Protein AF-A0A2U0A2E8-F1 (afdb_monomer_lite)

Structure (mmCIF, N/CA/C/O backbone):
data_AF-A0A2U0A2E8-F1
#
_entry.id   AF-A0A2U0A2E8-F1
#
loop_
_atom_site.group_PDB
_atom_site.id
_atom_site.type_symbol
_atom_site.label_atom_id
_atom_site.label_alt_id
_atom_site.label_comp_id
_atom_site.label_asym_id
_atom_site.label_entity_id
_atom_site.label_seq_id
_atom_site.pdbx_PDB_ins_code
_atom_site.Cartn_x
_atom_site.Cartn_y
_atom_site.Cartn_z
_atom_site.occupancy
_atom_site.B_iso_or_equiv
_atom_site.auth_seq_id
_atom_site.auth_comp_id
_atom_site.auth_asym_id
_atom_site.auth_atom_id
_atom_site.pdbx_PDB_model_num
ATOM 1 N N . MET A 1 1 ? 24.968 -25.063 -39.575 1.00 50.81 1 MET A N 1
ATOM 2 C CA . MET A 1 1 ? 24.679 -23.609 -39.572 1.00 50.81 1 MET A CA 1
ATOM 3 C C . MET A 1 1 ? 23.187 -23.282 -39.455 1.00 50.81 1 MET A C 1
ATOM 5 O O . MET A 1 1 ? 22.889 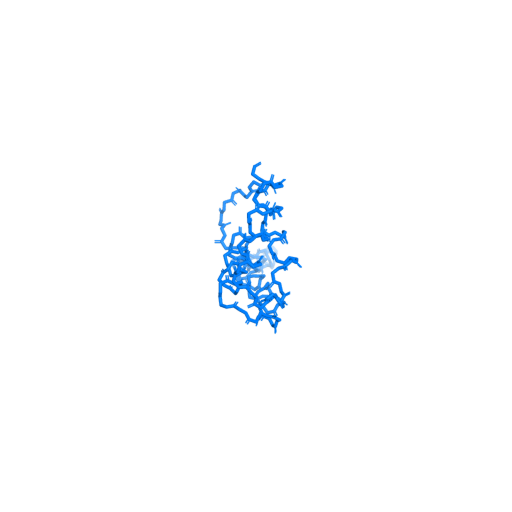-22.332 -38.753 1.00 50.81 1 MET A O 1
ATOM 9 N N . LEU A 1 2 ? 22.247 -24.065 -40.018 1.00 48.50 2 LEU A N 1
ATOM 10 C CA . LEU A 1 2 ? 20.802 -23.846 -39.781 1.00 48.50 2 LEU A CA 1
ATOM 11 C C . LEU A 1 2 ? 20.332 -24.168 -38.347 1.00 48.50 2 LEU A C 1
ATOM 13 O O . LEU A 1 2 ? 19.465 -23.477 -37.829 1.00 48.50 2 LEU A O 1
ATOM 17 N N . ALA A 1 3 ? 20.927 -25.158 -37.671 1.00 47.97 3 ALA A N 1
ATOM 18 C CA . ALA A 1 3 ? 20.525 -25.536 -36.306 1.00 47.97 3 ALA A CA 1
ATOM 19 C C . ALA A 1 3 ? 20.828 -24.457 -35.244 1.00 47.97 3 ALA A C 1
ATOM 21 O O . ALA A 1 3 ? 20.110 -24.344 -34.259 1.00 47.97 3 ALA A O 1
ATOM 22 N N . MET A 1 4 ? 21.857 -23.629 -35.468 1.00 51.69 4 MET A N 1
ATOM 23 C CA . MET A 1 4 ? 22.220 -22.530 -34.561 1.00 51.69 4 MET A CA 1
ATOM 24 C C . MET A 1 4 ? 21.261 -21.334 -34.665 1.00 51.69 4 MET A C 1
ATOM 26 O O . MET A 1 4 ? 21.129 -20.580 -33.709 1.00 51.69 4 MET A O 1
ATOM 30 N N . LEU A 1 5 ? 20.567 -21.175 -35.798 1.00 51.16 5 LEU A N 1
ATOM 31 C CA . LEU A 1 5 ? 19.601 -20.091 -36.016 1.00 51.16 5 LEU A CA 1
ATOM 32 C C . LEU A 1 5 ? 18.268 -20.329 -35.290 1.00 51.16 5 LEU A C 1
ATOM 34 O O . LEU A 1 5 ? 17.603 -19.367 -34.932 1.00 51.16 5 LEU A O 1
ATOM 38 N N . VAL A 1 6 ? 17.904 -21.589 -35.026 1.00 52.88 6 VAL A N 1
ATOM 39 C CA . VAL A 1 6 ? 16.630 -21.947 -34.370 1.00 52.88 6 VAL A CA 1
ATOM 40 C C . VAL A 1 6 ? 16.690 -21.764 -32.847 1.00 52.88 6 VAL A C 1
ATOM 42 O O . VAL A 1 6 ? 15.682 -21.463 -32.215 1.00 52.88 6 VAL A O 1
ATOM 45 N N . ILE A 1 7 ? 17.878 -21.890 -32.246 1.00 55.97 7 ILE A N 1
ATOM 46 C CA . ILE A 1 7 ? 18.063 -21.808 -30.786 1.00 55.97 7 ILE A CA 1
ATOM 47 C C . ILE A 1 7 ? 18.034 -20.347 -30.301 1.00 55.97 7 ILE A C 1
ATOM 49 O O . ILE A 1 7 ? 17.553 -20.065 -29.206 1.00 55.97 7 ILE A O 1
ATOM 53 N N . VAL A 1 8 ? 18.474 -19.398 -31.135 1.00 55.03 8 VAL A N 1
ATOM 54 C CA . VAL A 1 8 ? 18.501 -17.959 -30.803 1.00 55.03 8 VAL A CA 1
ATOM 55 C C . VAL A 1 8 ? 17.091 -17.349 -30.728 1.00 55.03 8 VAL A C 1
ATOM 57 O O . VAL A 1 8 ? 16.885 -16.348 -30.047 1.00 55.03 8 VAL A O 1
ATOM 60 N N . SER A 1 9 ? 16.092 -17.971 -31.360 1.00 52.78 9 SER A N 1
ATOM 61 C CA . SER A 1 9 ? 14.704 -17.487 -31.376 1.00 52.78 9 SER A CA 1
ATOM 62 C C . SER A 1 9 ? 13.900 -17.808 -30.106 1.00 52.78 9 SER A C 1
ATOM 64 O O . SER A 1 9 ? 12.839 -17.223 -29.911 1.00 52.78 9 SER A O 1
ATOM 66 N N . LEU A 1 10 ? 14.377 -18.708 -29.235 1.00 53.91 10 LEU A N 1
ATOM 67 C CA . LEU A 1 10 ? 13.612 -19.215 -28.080 1.00 53.91 10 LEU A CA 1
ATOM 68 C C . LEU A 1 10 ? 13.808 -18.423 -26.775 1.00 53.91 10 LEU A C 1
ATOM 70 O O . LEU A 1 10 ? 13.154 -18.725 -25.783 1.00 53.91 10 LEU 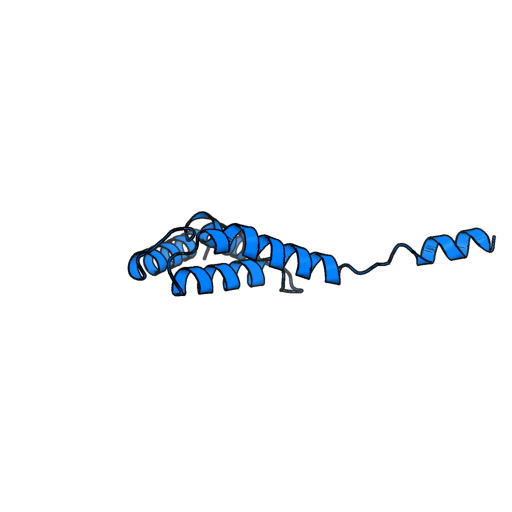A O 1
ATOM 74 N N . ILE A 1 11 ? 14.687 -17.415 -26.750 1.00 58.00 11 ILE A N 1
ATOM 75 C CA . ILE A 1 11 ? 15.074 -16.721 -25.503 1.00 58.00 11 ILE A CA 1
ATOM 76 C C . ILE A 1 11 ? 14.271 -15.422 -25.275 1.00 58.00 11 ILE A C 1
ATOM 78 O O . ILE A 1 11 ? 14.292 -14.857 -24.187 1.00 58.00 11 ILE A O 1
ATOM 82 N N . PHE A 1 12 ? 13.480 -14.962 -26.248 1.00 51.16 12 PHE A N 1
ATOM 83 C CA . PHE A 1 12 ? 12.690 -13.727 -26.123 1.00 51.16 12 PHE A CA 1
ATOM 84 C C . PHE A 1 12 ? 11.271 -13.941 -25.574 1.00 51.16 12 PHE A C 1
ATOM 86 O O . PHE A 1 12 ? 10.331 -13.270 -26.005 1.00 51.16 12 PHE A O 1
ATOM 93 N N . LEU A 1 13 ? 11.092 -14.841 -24.600 1.00 49.28 13 LEU A N 1
ATOM 94 C CA . LEU A 1 13 ? 9.817 -14.958 -23.890 1.00 49.28 13 LEU A CA 1
ATOM 95 C C . LEU A 1 13 ? 9.699 -13.840 -22.833 1.00 49.28 13 LEU A C 1
ATOM 97 O O . LEU A 1 13 ? 9.956 -14.023 -21.652 1.00 49.28 13 LEU A O 1
ATOM 101 N N . SER A 1 14 ? 9.357 -12.654 -23.343 1.00 51.03 14 SER A N 1
ATOM 102 C CA . SER A 1 14 ? 8.560 -11.579 -22.732 1.00 51.03 14 SER A CA 1
ATOM 103 C C . SER A 1 14 ? 8.854 -11.154 -21.274 1.00 51.03 14 SER A C 1
ATOM 105 O O . SER A 1 14 ? 8.381 -11.804 -20.344 1.00 51.03 14 SER A O 1
ATOM 107 N N . PRO A 1 15 ? 9.429 -9.953 -21.044 1.00 57.62 15 PRO A N 1
ATOM 108 C CA . PRO A 1 15 ? 9.498 -9.332 -19.711 1.00 57.62 15 PRO A CA 1
ATOM 109 C C . PRO A 1 15 ? 8.130 -8.879 -19.157 1.00 57.62 15 PRO A C 1
ATOM 111 O O . PRO A 1 15 ? 8.055 -8.399 -18.032 1.00 57.62 15 PRO A O 1
ATOM 114 N N . ILE A 1 16 ? 7.052 -9.014 -19.937 1.00 55.50 16 ILE A N 1
ATOM 115 C CA . ILE A 1 16 ? 5.705 -8.537 -19.587 1.00 55.50 16 ILE A CA 1
ATOM 116 C C . ILE A 1 16 ? 5.028 -9.467 -18.570 1.00 55.50 16 ILE A C 1
ATOM 118 O O . ILE A 1 16 ? 4.478 -8.980 -17.592 1.00 55.50 16 ILE A O 1
ATOM 122 N N . CYS A 1 17 ? 5.151 -10.790 -18.721 1.00 61.09 17 CYS A N 1
ATOM 123 C CA . CYS A 1 17 ? 4.553 -11.736 -17.770 1.00 61.09 17 CYS A CA 1
ATOM 124 C C . CYS A 1 17 ? 5.179 -11.647 -16.370 1.00 61.09 17 CYS A C 1
ATOM 126 O O . CYS A 1 17 ? 4.484 -11.834 -15.380 1.00 61.09 17 CYS A O 1
ATOM 128 N N . ALA A 1 18 ? 6.470 -11.315 -16.282 1.00 70.75 18 ALA A N 1
ATOM 129 C CA . ALA A 1 18 ? 7.174 -11.223 -15.004 1.00 70.75 18 ALA A CA 1
ATOM 130 C C . ALA A 1 18 ? 6.702 -10.038 -14.139 1.00 70.75 18 ALA A C 1
ATOM 132 O O . ALA A 1 18 ? 6.748 -10.114 -12.915 1.00 70.75 18 ALA A O 1
ATOM 133 N N . ALA A 1 19 ? 6.262 -8.937 -14.759 1.00 74.62 19 ALA A N 1
ATOM 134 C CA . ALA A 1 19 ? 5.747 -7.773 -14.037 1.00 74.62 19 ALA A CA 1
ATOM 135 C C . ALA A 1 19 ? 4.343 -8.029 -13.467 1.00 74.62 19 ALA A C 1
ATOM 137 O O . ALA A 1 19 ? 4.071 -7.649 -12.327 1.00 74.62 19 ALA A O 1
ATOM 138 N N . ASP A 1 20 ? 3.490 -8.710 -14.238 1.00 82.62 20 ASP A N 1
ATOM 139 C CA . ASP A 1 20 ? 2.153 -9.119 -13.799 1.00 82.62 20 ASP A CA 1
ATOM 140 C C . ASP A 1 20 ? 2.243 -10.138 -12.652 1.00 82.62 20 ASP A C 1
ATOM 142 O O . ASP A 1 20 ? 1.585 -9.973 -11.627 1.00 82.62 20 ASP A O 1
ATOM 146 N N . GLU A 1 21 ? 3.137 -11.125 -12.766 1.00 89.75 21 GLU A N 1
ATOM 147 C CA . GLU A 1 21 ? 3.388 -12.113 -11.708 1.00 89.75 21 GLU A CA 1
ATOM 148 C C . GLU A 1 21 ? 3.908 -11.449 -10.420 1.00 89.75 21 GLU A C 1
ATOM 150 O O . GLU A 1 21 ? 3.371 -11.682 -9.339 1.00 89.75 21 GLU A O 1
ATOM 155 N N . ALA A 1 22 ? 4.881 -10.535 -10.522 1.00 91.19 22 ALA A N 1
ATOM 156 C CA . ALA A 1 22 ? 5.402 -9.807 -9.361 1.00 91.19 22 ALA A CA 1
ATOM 157 C C . ALA A 1 22 ? 4.354 -8.887 -8.702 1.00 91.19 22 ALA A C 1
ATOM 159 O O . ALA A 1 22 ? 4.360 -8.696 -7.480 1.00 91.19 22 ALA A O 1
ATOM 160 N N . TYR A 1 23 ? 3.452 -8.303 -9.497 1.00 93.38 23 TYR A N 1
ATOM 161 C CA . TYR A 1 23 ? 2.326 -7.530 -8.986 1.00 93.38 23 TYR A CA 1
ATOM 162 C C . TYR A 1 23 ? 1.357 -8.414 -8.193 1.00 93.38 23 TYR A C 1
ATOM 164 O O . TYR A 1 23 ? 1.006 -8.062 -7.062 1.00 93.38 23 TYR A O 1
ATOM 172 N N . ASP A 1 24 ? 0.963 -9.558 -8.753 1.00 94.62 24 ASP A N 1
ATOM 173 C CA . ASP A 1 24 ? 0.046 -10.497 -8.107 1.00 94.62 24 ASP A CA 1
ATOM 174 C C . ASP A 1 24 ? 0.649 -11.070 -6.817 1.00 94.62 24 ASP A C 1
ATOM 176 O O . ASP A 1 24 ? -0.012 -11.069 -5.774 1.00 94.62 24 ASP A O 1
ATOM 180 N N . ASP A 1 25 ? 1.930 -11.443 -6.829 1.00 95.62 25 ASP A N 1
ATOM 181 C CA . ASP A 1 25 ? 2.655 -11.886 -5.635 1.00 95.62 25 ASP A CA 1
ATOM 182 C C . ASP A 1 25 ? 2.676 -10.807 -4.544 1.00 95.62 25 ASP A C 1
ATOM 184 O O . ASP A 1 25 ? 2.418 -11.091 -3.369 1.00 95.62 25 ASP A O 1
ATOM 188 N N . CYS A 1 26 ? 2.908 -9.545 -4.919 1.00 95.81 26 CYS A N 1
ATOM 189 C CA . CYS A 1 26 ? 2.845 -8.420 -3.986 1.00 95.81 26 CYS A CA 1
ATOM 190 C C . CYS A 1 26 ? 1.461 -8.302 -3.332 1.00 95.81 26 CYS A C 1
ATOM 192 O O . CYS A 1 26 ? 1.358 -8.139 -2.109 1.00 95.81 26 CYS A O 1
ATOM 194 N N . LEU A 1 27 ? 0.386 -8.423 -4.118 1.00 96.56 27 LEU A N 1
ATOM 195 C CA . LEU A 1 27 ? -0.974 -8.402 -3.583 1.00 96.56 27 LEU A CA 1
ATOM 196 C C . LEU A 1 27 ? -1.207 -9.559 -2.611 1.00 96.56 27 LEU A C 1
ATOM 198 O O . LEU A 1 27 ? -1.727 -9.334 -1.518 1.00 96.56 27 LEU A O 1
ATOM 202 N N . LEU A 1 28 ? -0.817 -10.778 -2.983 1.00 96.94 28 LEU A N 1
ATOM 203 C CA . LEU A 1 28 ? -1.027 -11.974 -2.168 1.00 96.94 28 LEU A CA 1
ATOM 204 C C . LEU A 1 28 ? -0.289 -11.897 -0.826 1.00 96.94 28 LEU A C 1
ATOM 206 O O . LEU A 1 28 ? -0.854 -12.271 0.206 1.00 96.94 28 LEU A O 1
ATOM 210 N N . VAL A 1 29 ? 0.938 -11.370 -0.816 1.00 96.31 29 VAL A N 1
ATOM 211 C CA . VAL A 1 29 ? 1.741 -11.209 0.405 1.00 96.31 29 VAL A CA 1
ATOM 212 C C . VAL A 1 29 ? 1.124 -10.179 1.354 1.00 96.31 29 VAL A C 1
ATOM 214 O O . VAL A 1 29 ? 0.982 -10.457 2.547 1.00 96.31 29 VAL A O 1
ATOM 217 N N . HIS A 1 30 ? 0.727 -9.008 0.850 1.00 96.81 30 HIS A N 1
ATOM 218 C CA . HIS A 1 30 ? 0.354 -7.881 1.713 1.00 96.81 30 HIS A CA 1
ATOM 219 C C . HIS A 1 30 ? -1.154 -7.763 1.982 1.00 96.81 30 HIS A C 1
ATOM 221 O O . HIS A 1 30 ? -1.546 -7.320 3.063 1.00 96.81 30 HIS A O 1
ATOM 227 N N . LEU A 1 31 ? -2.030 -8.195 1.066 1.00 96.19 31 LEU A N 1
ATOM 228 C CA . LEU A 1 31 ? -3.483 -8.123 1.283 1.00 96.19 31 LEU A CA 1
ATOM 229 C C . LEU A 1 31 ? -4.028 -9.237 2.177 1.00 96.19 31 LEU A C 1
ATOM 231 O O . LEU A 1 31 ? -5.087 -9.048 2.771 1.00 96.19 31 LEU A O 1
ATOM 235 N N . LYS A 1 32 ? -3.321 -10.364 2.339 1.00 92.88 32 LYS A N 1
ATOM 236 C CA . LYS A 1 32 ? -3.765 -11.477 3.202 1.00 92.88 32 LYS A CA 1
ATOM 237 C C . LYS A 1 32 ? -4.086 -11.033 4.636 1.00 92.88 32 LYS A C 1
ATOM 239 O O . LYS A 1 32 ? -4.952 -11.618 5.280 1.00 92.88 32 LYS A O 1
ATOM 244 N N . GLY A 1 33 ? -3.371 -10.026 5.139 1.00 90.56 33 GLY A N 1
ATOM 245 C CA . GLY A 1 33 ? -3.567 -9.463 6.475 1.00 90.56 33 GLY A CA 1
ATOM 246 C C . GLY A 1 33 ? -4.326 -8.138 6.499 1.00 90.56 33 GLY A C 1
ATOM 247 O O . GLY A 1 33 ? -4.386 -7.515 7.554 1.00 90.56 33 GLY A O 1
ATOM 248 N N . ALA A 1 34 ? -4.868 -7.660 5.377 1.00 91.50 34 ALA A N 1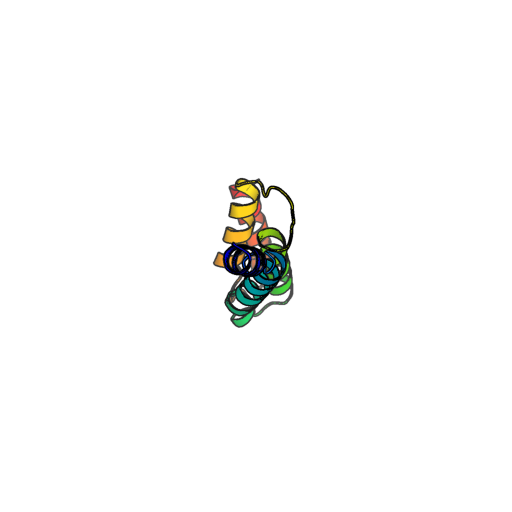
ATOM 249 C CA . ALA A 1 34 ? -5.598 -6.399 5.353 1.00 91.50 34 ALA A CA 1
ATOM 250 C C . ALA A 1 34 ? -6.918 -6.532 6.128 1.00 91.50 34 ALA A C 1
ATOM 252 O O . ALA A 1 34 ? -7.727 -7.417 5.856 1.00 91.50 34 ALA A O 1
ATOM 253 N N . LYS A 1 35 ? -7.131 -5.638 7.095 1.00 95.12 35 LYS A N 1
ATOM 254 C CA . LYS A 1 35 ? -8.341 -5.604 7.931 1.00 95.12 35 LYS A CA 1
ATOM 255 C C . LYS A 1 35 ? -9.190 -4.351 7.718 1.00 95.12 35 LYS A C 1
ATOM 257 O O . LYS A 1 35 ? -10.224 -4.194 8.358 1.00 95.12 35 LYS A O 1
ATOM 262 N N . GLN A 1 36 ? -8.744 -3.456 6.840 1.00 96.94 36 GLN A N 1
ATOM 263 C CA . GLN A 1 36 ? -9.363 -2.161 6.602 1.00 96.94 36 GLN A CA 1
ATOM 264 C C . GLN A 1 36 ? -9.249 -1.805 5.107 1.00 96.94 36 GLN A C 1
ATOM 266 O O . GLN A 1 36 ? -8.197 -1.988 4.489 1.00 96.94 36 GLN A O 1
ATOM 271 N N . ASP A 1 37 ? -10.341 -1.317 4.509 1.00 96.56 37 ASP A N 1
ATOM 272 C CA . ASP A 1 37 ? -10.447 -1.134 3.050 1.00 96.56 37 ASP A CA 1
ATOM 273 C C . ASP A 1 37 ? -9.553 -0.023 2.482 1.00 96.56 37 ASP A C 1
ATOM 275 O O . ASP A 1 37 ? -9.011 -0.148 1.383 1.00 96.56 37 ASP A O 1
ATOM 279 N N . TYR A 1 38 ? -9.361 1.061 3.231 1.00 96.81 38 TYR A N 1
ATOM 280 C CA . TYR A 1 38 ? -8.422 2.130 2.891 1.00 96.81 38 TYR A CA 1
ATOM 281 C C . TYR A 1 38 ? -6.962 1.643 2.939 1.00 96.81 38 TYR A C 1
ATOM 283 O O . TYR A 1 38 ? -6.194 1.941 2.025 1.00 96.81 38 TYR A O 1
ATOM 291 N N . ALA A 1 39 ? -6.589 0.803 3.912 1.00 97.75 39 ALA A N 1
ATOM 292 C CA . ALA A 1 39 ? -5.288 0.133 3.944 1.00 97.75 39 ALA A CA 1
ATOM 293 C C . ALA A 1 39 ? -5.110 -0.758 2.710 1.00 97.75 39 ALA A C 1
ATOM 295 O O . ALA A 1 39 ? -4.093 -0.675 2.023 1.00 97.75 39 ALA A O 1
ATOM 296 N N . ALA A 1 40 ? -6.127 -1.562 2.377 1.00 98.06 40 ALA A N 1
ATOM 297 C CA . ALA A 1 40 ? -6.109 -2.411 1.189 1.00 98.06 40 ALA A CA 1
ATOM 298 C C . ALA A 1 40 ? -5.961 -1.592 -0.105 1.00 98.06 40 ALA A C 1
ATOM 300 O O . ALA A 1 40 ? -5.225 -1.991 -1.010 1.00 98.06 40 ALA A O 1
ATOM 301 N N . HIS A 1 41 ? -6.617 -0.431 -0.196 1.00 97.62 41 HIS A N 1
ATOM 302 C CA . HIS A 1 41 ? -6.472 0.486 -1.326 1.00 97.62 41 HIS A CA 1
ATOM 303 C C . HIS A 1 41 ? -5.027 0.984 -1.476 1.00 97.62 41 HIS A C 1
ATOM 305 O O . HIS A 1 41 ? -4.455 0.888 -2.563 1.00 97.62 41 HIS A O 1
ATOM 311 N N . LEU A 1 42 ? -4.418 1.456 -0.386 1.00 97.75 42 LEU A N 1
ATOM 312 C CA . LEU A 1 42 ? -3.037 1.940 -0.391 1.00 97.75 42 LEU A CA 1
ATOM 313 C C . LEU A 1 42 ? -2.027 0.822 -0.696 1.00 97.75 42 LEU A C 1
ATOM 315 O O . LEU A 1 42 ? -1.079 1.051 -1.445 1.00 97.75 42 LEU A O 1
ATOM 319 N N . ILE A 1 43 ? -2.254 -0.400 -0.203 1.00 97.81 43 ILE A N 1
ATOM 320 C CA . ILE A 1 43 ? -1.436 -1.578 -0.538 1.00 97.81 43 ILE A CA 1
ATOM 321 C C . ILE A 1 43 ? -1.494 -1.869 -2.045 1.00 97.81 43 ILE A C 1
ATOM 323 O O . ILE A 1 43 ? -0.452 -2.021 -2.683 1.00 97.81 43 ILE A O 1
ATOM 327 N N . ARG A 1 44 ? -2.690 -1.873 -2.657 1.00 97.19 44 ARG A N 1
ATOM 328 C CA . ARG A 1 44 ? -2.832 -2.052 -4.118 1.00 97.19 44 ARG A CA 1
ATOM 329 C C . ARG A 1 44 ? -2.104 -0.958 -4.896 1.00 97.19 44 ARG A C 1
ATOM 331 O O . ARG A 1 44 ? -1.470 -1.248 -5.911 1.00 97.19 44 ARG A O 1
ATOM 338 N N . GLN A 1 45 ? -2.191 0.288 -4.429 1.00 95.81 45 GLN A N 1
ATOM 339 C CA . GLN A 1 45 ? -1.496 1.417 -5.042 1.00 95.81 45 GLN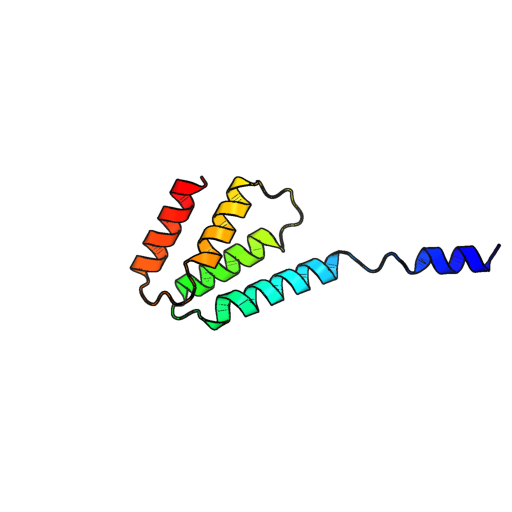 A CA 1
ATOM 340 C C . GLN A 1 45 ? 0.027 1.253 -4.959 1.00 95.81 45 GLN A C 1
ATOM 342 O O . GLN A 1 45 ? 0.714 1.523 -5.944 1.00 95.81 45 GLN A O 1
ATOM 347 N N . ALA A 1 46 ? 0.544 0.787 -3.821 1.00 95.69 46 ALA A N 1
ATOM 348 C CA . ALA A 1 46 ? 1.964 0.526 -3.625 1.00 95.69 46 ALA A CA 1
ATOM 349 C C . ALA A 1 46 ? 2.471 -0.599 -4.539 1.00 95.69 46 ALA A C 1
ATOM 351 O O . ALA A 1 46 ? 3.436 -0.385 -5.271 1.00 95.69 46 ALA A O 1
ATOM 352 N N . CYS A 1 47 ? 1.780 -1.744 -4.591 1.00 95.75 47 CYS A N 1
ATOM 353 C CA . CYS A 1 47 ? 2.134 -2.841 -5.498 1.00 95.75 47 CYS A CA 1
ATOM 354 C C . CYS A 1 47 ? 2.103 -2.401 -6.971 1.00 95.75 47 CYS A C 1
ATOM 356 O O . CYS A 1 47 ? 3.037 -2.669 -7.724 1.00 95.75 47 CYS A O 1
ATOM 358 N N . ASN A 1 48 ? 1.073 -1.653 -7.383 1.00 93.75 48 ASN A N 1
ATOM 359 C CA . ASN A 1 48 ? 0.985 -1.110 -8.742 1.00 93.75 48 ASN A CA 1
ATOM 360 C C . ASN A 1 48 ? 2.162 -0.161 -9.031 1.00 93.75 48 ASN A C 1
ATOM 362 O O . ASN A 1 48 ? 2.831 -0.272 -10.055 1.00 93.75 48 ASN A O 1
ATOM 366 N N . GLY A 1 49 ? 2.455 0.746 -8.098 1.00 92.38 49 GLY A N 1
ATOM 367 C CA . GLY A 1 49 ? 3.543 1.705 -8.233 1.00 92.38 49 GLY A CA 1
ATOM 368 C C . GLY A 1 49 ? 4.936 1.076 -8.332 1.00 92.38 49 GLY A C 1
ATOM 369 O O . GLY A 1 49 ? 5.812 1.693 -8.937 1.00 92.38 49 GLY A O 1
ATOM 370 N N . LEU A 1 50 ? 5.126 -0.119 -7.768 1.00 92.31 50 LEU A N 1
ATOM 371 C CA . LEU A 1 50 ? 6.381 -0.870 -7.812 1.00 92.31 50 LEU A CA 1
ATOM 372 C C . LEU A 1 50 ? 6.539 -1.707 -9.087 1.00 92.31 50 LEU A C 1
ATOM 374 O O . LEU A 1 50 ? 7.641 -1.751 -9.627 1.00 92.31 50 LEU A O 1
ATOM 378 N N . TYR A 1 51 ? 5.466 -2.344 -9.567 1.00 90.19 51 TYR A N 1
ATOM 379 C CA . TYR A 1 51 ? 5.572 -3.398 -10.588 1.00 90.19 51 TYR A CA 1
ATOM 380 C C . TYR A 1 51 ? 4.863 -3.094 -11.912 1.00 90.19 51 TYR A C 1
ATOM 382 O O . TYR A 1 51 ? 5.278 -3.603 -12.945 1.00 90.19 51 TYR A O 1
ATOM 390 N N . ASN A 1 52 ? 3.850 -2.224 -11.928 1.00 76.44 52 ASN A N 1
ATOM 391 C CA . ASN A 1 52 ? 3.008 -1.999 -13.111 1.00 76.44 52 ASN A CA 1
ATOM 392 C C . ASN A 1 52 ? 3.255 -0.633 -13.794 1.00 76.44 52 ASN A C 1
ATOM 394 O O . ASN A 1 52 ? 2.478 -0.179 -14.633 1.00 76.44 52 ASN A O 1
ATOM 398 N N . ARG A 1 53 ? 4.349 0.070 -13.453 1.00 69.19 53 ARG A N 1
ATOM 399 C CA . ARG A 1 53 ? 4.784 1.268 -14.192 1.00 69.19 53 ARG A CA 1
ATOM 400 C C . ARG A 1 53 ? 6.015 0.971 -15.037 1.00 69.19 53 ARG A C 1
ATOM 402 O O . ARG A 1 53 ? 7.108 0.796 -14.516 1.00 69.19 53 ARG A O 1
ATOM 409 N N . SER A 1 54 ? 5.854 1.053 -16.353 1.00 61.03 54 SER A N 1
ATOM 410 C CA . SER A 1 54 ? 6.904 0.929 -17.375 1.00 61.03 54 SER A CA 1
ATOM 411 C C . SER A 1 54 ? 7.874 2.129 -17.442 1.00 61.03 54 SER A C 1
ATOM 413 O O . SER A 1 54 ? 8.392 2.453 -18.509 1.00 61.03 54 SER A O 1
ATOM 415 N N . GLY A 1 55 ? 8.091 2.836 -16.328 1.00 67.06 55 GLY A N 1
ATOM 416 C CA . GLY A 1 55 ? 8.917 4.044 -16.250 1.00 67.06 55 GLY A CA 1
ATOM 417 C C . GLY A 1 55 ? 9.936 3.982 -15.115 1.00 67.06 55 GLY A C 1
ATOM 418 O O . GLY A 1 55 ? 9.813 3.173 -14.200 1.00 67.06 55 GLY A O 1
ATOM 419 N N . VAL A 1 56 ? 10.944 4.858 -15.160 1.00 70.94 56 VAL A N 1
ATOM 420 C CA . VAL A 1 56 ? 11.967 4.953 -14.107 1.00 70.94 56 VAL A CA 1
ATOM 421 C C . VAL A 1 56 ? 11.305 5.372 -12.793 1.00 70.94 56 VAL A C 1
ATOM 423 O O . VAL A 1 56 ? 10.860 6.511 -12.637 1.00 70.94 56 VAL A O 1
ATOM 426 N N . LEU A 1 57 ? 11.236 4.442 -11.842 1.00 80.00 57 LEU A N 1
ATOM 427 C CA . LEU A 1 57 ? 10.769 4.716 -10.492 1.00 80.00 57 LEU A CA 1
ATOM 428 C C . LEU A 1 57 ? 11.885 5.413 -9.708 1.00 80.00 57 LEU A C 1
ATOM 430 O O . LEU A 1 57 ? 12.958 4.854 -9.497 1.00 80.00 57 LEU A O 1
ATOM 434 N N . LEU A 1 58 ? 11.625 6.644 -9.265 1.00 89.25 58 LEU A N 1
ATOM 435 C CA . LEU A 1 58 ? 12.516 7.364 -8.356 1.00 89.25 58 LEU A CA 1
ATOM 436 C C . LEU A 1 58 ? 12.713 6.552 -7.070 1.00 89.25 58 LEU A C 1
ATOM 438 O O . LEU A 1 58 ? 11.735 6.101 -6.472 1.00 89.25 58 LEU A O 1
ATOM 442 N N . GLU A 1 59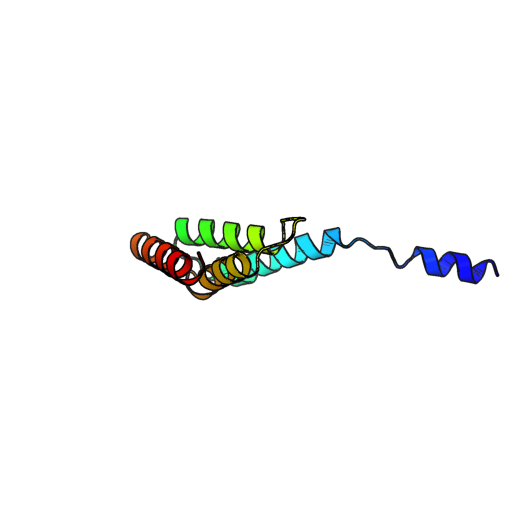 ? 13.957 6.440 -6.603 1.00 90.69 59 GLU A N 1
ATOM 443 C CA . GLU A 1 59 ? 14.304 5.644 -5.417 1.00 90.69 59 GLU A CA 1
ATOM 444 C C . GLU A 1 59 ? 13.483 6.042 -4.181 1.00 90.69 59 GLU A C 1
ATOM 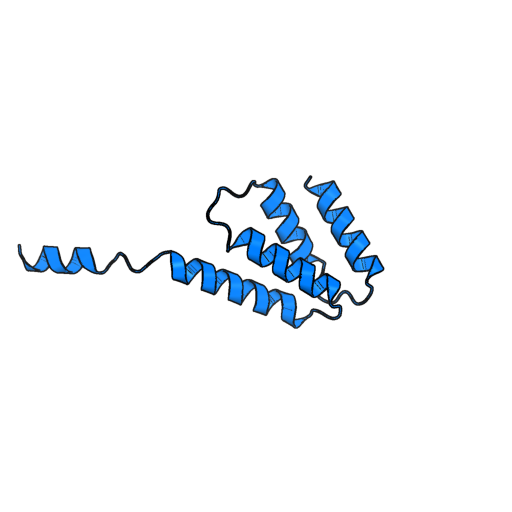446 O O . GLU A 1 59 ? 12.934 5.190 -3.490 1.00 90.69 59 GLU A O 1
ATOM 451 N N . LYS A 1 60 ? 13.286 7.345 -3.962 1.00 91.56 60 LYS A N 1
ATOM 452 C CA . LYS A 1 60 ? 12.400 7.865 -2.911 1.00 91.56 60 LYS A CA 1
ATOM 453 C C . LYS A 1 60 ? 10.979 7.298 -2.982 1.00 91.56 60 LYS A C 1
ATOM 455 O O . LYS A 1 60 ? 10.416 6.881 -1.977 1.00 91.56 60 LYS A O 1
ATOM 460 N N . ARG A 1 61 ? 10.408 7.222 -4.186 1.00 93.06 61 ARG A N 1
ATOM 461 C CA . ARG A 1 61 ? 9.055 6.698 -4.396 1.00 93.06 61 ARG A CA 1
ATOM 462 C C . ARG A 1 61 ? 8.992 5.186 -4.180 1.00 93.06 61 ARG A C 1
ATOM 464 O O . ARG A 1 61 ? 8.010 4.699 -3.628 1.00 93.06 61 ARG A O 1
ATOM 471 N N . ARG A 1 62 ? 10.052 4.458 -4.547 1.00 94.19 62 ARG A N 1
ATOM 472 C CA . ARG A 1 62 ? 10.216 3.036 -4.207 1.00 94.19 62 ARG A CA 1
ATOM 473 C C . ARG A 1 62 ? 10.206 2.831 -2.690 1.00 94.19 62 ARG A C 1
ATOM 475 O O . ARG A 1 62 ? 9.474 1.979 -2.195 1.00 94.19 62 ARG A O 1
ATOM 482 N N . LEU A 1 63 ? 10.963 3.645 -1.954 1.00 96.31 63 LEU A N 1
ATOM 483 C CA . LEU A 1 63 ? 11.012 3.603 -0.490 1.00 96.31 63 LEU A CA 1
ATOM 484 C C . LEU A 1 63 ? 9.662 3.951 0.152 1.00 96.31 63 LEU A C 1
ATOM 486 O O . LEU A 1 63 ? 9.245 3.270 1.085 1.00 96.31 63 LEU A O 1
ATOM 490 N N . PHE A 1 64 ? 8.952 4.948 -0.381 1.00 97.00 64 PHE A N 1
ATOM 491 C CA . PHE A 1 64 ? 7.599 5.290 0.056 1.00 97.00 64 PHE A CA 1
ATOM 492 C C . PHE A 1 64 ? 6.635 4.102 -0.069 1.00 97.00 64 PHE A C 1
ATOM 494 O O . PHE A 1 64 ? 5.955 3.763 0.897 1.00 97.00 64 PHE A O 1
ATOM 501 N N . PHE A 1 65 ? 6.602 3.427 -1.223 1.00 96.88 65 PHE A N 1
ATOM 502 C CA . PHE A 1 65 ? 5.729 2.265 -1.413 1.00 96.88 65 PHE A CA 1
ATOM 503 C C . PHE A 1 65 ? 6.100 1.097 -0.499 1.00 96.88 65 PHE A C 1
ATOM 505 O O . PHE A 1 65 ? 5.210 0.514 0.115 1.00 96.88 65 PHE A O 1
ATOM 512 N N . ASN A 1 66 ? 7.392 0.803 -0.334 1.00 96.75 66 ASN A N 1
ATOM 513 C CA . ASN A 1 66 ? 7.836 -0.239 0.594 1.00 96.75 66 ASN A CA 1
ATOM 514 C C . ASN A 1 66 ? 7.445 0.070 2.049 1.00 96.75 66 ASN A C 1
ATOM 516 O O . ASN A 1 66 ? 6.990 -0.824 2.754 1.00 96.75 66 ASN A O 1
ATOM 520 N N . CYS A 1 67 ? 7.533 1.335 2.476 1.00 98.19 67 CYS A N 1
ATOM 521 C CA . CYS A 1 67 ? 7.090 1.767 3.806 1.00 98.19 67 CYS A CA 1
ATOM 522 C C . CYS A 1 67 ? 5.598 1.485 4.045 1.00 98.19 67 CYS A C 1
ATOM 524 O O . CYS A 1 67 ? 5.219 0.994 5.108 1.00 98.19 67 CYS A O 1
ATOM 526 N N . LEU A 1 68 ? 4.743 1.748 3.049 1.00 97.75 68 LEU A N 1
ATOM 527 C CA . LEU A 1 68 ? 3.315 1.433 3.149 1.00 97.75 68 LEU A CA 1
ATOM 528 C C . LEU A 1 68 ? 3.079 -0.079 3.276 1.00 97.75 68 LEU A C 1
ATOM 530 O O . LEU A 1 68 ? 2.298 -0.509 4.122 1.00 97.75 68 LEU A O 1
ATOM 534 N N . LEU A 1 69 ? 3.763 -0.884 2.459 1.00 97.50 69 LEU A N 1
ATOM 535 C CA . LEU A 1 69 ? 3.625 -2.343 2.466 1.00 97.50 69 LEU A CA 1
ATOM 536 C C . LEU A 1 69 ? 4.077 -2.980 3.789 1.00 97.50 69 LEU A C 1
ATOM 538 O O . LEU A 1 69 ? 3.490 -3.974 4.217 1.00 97.50 69 LEU A O 1
ATOM 542 N N . GLU A 1 70 ? 5.084 -2.404 4.443 1.00 97.12 70 GLU A N 1
ATOM 543 C CA . GLU A 1 70 ? 5.605 -2.878 5.728 1.00 97.12 70 GLU A CA 1
ATOM 544 C C . GLU A 1 70 ? 4.648 -2.600 6.898 1.00 97.12 70 GLU A C 1
ATOM 546 O O . GLU A 1 70 ? 4.547 -3.407 7.821 1.00 97.12 70 GLU A O 1
ATOM 551 N N . HIS A 1 71 ? 3.927 -1.475 6.868 1.00 97.81 71 HIS A N 1
ATOM 552 C CA . HIS A 1 71 ? 3.215 -0.976 8.050 1.00 97.81 71 HIS A CA 1
ATOM 553 C C . HIS A 1 71 ? 1.688 -1.014 7.966 1.00 97.81 71 HIS A C 1
ATOM 555 O O . HIS A 1 71 ? 1.034 -0.920 9.001 1.00 97.81 71 HIS A O 1
ATOM 561 N N . LEU A 1 72 ? 1.094 -1.155 6.778 1.00 97.38 72 LEU A N 1
ATOM 562 C CA . LEU A 1 72 ? -0.368 -1.147 6.635 1.00 97.38 72 LEU A CA 1
ATOM 563 C C . LEU A 1 72 ? -1.032 -2.511 6.868 1.00 97.38 72 LEU A C 1
ATOM 565 O O . LEU A 1 72 ? -2.247 -2.576 7.077 1.00 97.38 72 LEU A O 1
ATOM 569 N N . VAL A 1 73 ? -0.267 -3.605 6.842 1.00 95.75 73 VAL A N 1
ATOM 570 C CA . VAL A 1 73 ? -0.812 -4.955 7.034 1.00 95.75 73 VAL A CA 1
ATOM 571 C C . VAL A 1 73 ? -1.352 -5.096 8.459 1.00 95.75 73 VAL A C 1
ATOM 573 O O . VAL A 1 73 ? -0.651 -4.850 9.435 1.00 95.75 73 VAL A O 1
ATOM 576 N N . GLY A 1 74 ? -2.610 -5.515 8.588 1.00 96.12 74 GLY A N 1
ATOM 577 C CA . GLY A 1 74 ? -3.254 -5.737 9.883 1.00 96.12 74 GLY A CA 1
ATOM 578 C C . GLY A 1 74 ? -3.793 -4.484 10.574 1.00 96.12 74 GLY A C 1
ATOM 579 O O . GLY A 1 74 ? -4.384 -4.623 11.643 1.00 96.12 74 GLY A O 1
ATOM 580 N N . VAL A 1 75 ? -3.638 -3.290 9.993 1.00 97.44 75 VAL A N 1
ATOM 581 C CA . VAL A 1 75 ? -4.185 -2.051 10.568 1.00 97.44 75 VAL A CA 1
ATOM 582 C C . VAL A 1 75 ? -5.708 -2.039 10.428 1.00 97.44 75 VAL A C 1
ATOM 584 O O . VAL A 1 75 ? -6.240 -2.226 9.337 1.00 97.44 75 VAL A O 1
ATOM 587 N N . GLU A 1 76 ? -6.408 -1.813 11.540 1.00 96.81 76 GLU A N 1
ATOM 588 C CA . GLU A 1 76 ? -7.880 -1.838 11.605 1.00 96.81 76 GLU A CA 1
ATOM 589 C C . GLU A 1 76 ? -8.509 -0.434 11.587 1.00 96.81 76 GLU A C 1
ATOM 591 O O . GLU A 1 76 ? -9.637 -0.255 11.133 1.00 96.81 76 GLU A O 1
ATOM 596 N N . SER A 1 77 ? -7.786 0.584 12.064 1.00 97.75 77 SER A N 1
ATOM 597 C CA . SER A 1 77 ? -8.291 1.958 12.174 1.00 97.75 77 SER A CA 1
ATOM 598 C C . SER A 1 77 ? -7.976 2.774 10.926 1.00 97.75 77 SER A C 1
ATOM 600 O O . SER A 1 77 ? -6.813 2.915 10.557 1.00 97.75 77 SER A O 1
ATOM 602 N N . ALA A 1 78 ? -8.997 3.394 10.328 1.00 96.62 78 ALA A N 1
ATOM 603 C CA . ALA A 1 78 ? -8.818 4.315 9.204 1.00 96.62 78 ALA A CA 1
ATOM 604 C C . ALA A 1 78 ? -7.893 5.495 9.555 1.00 96.62 78 ALA A C 1
ATOM 606 O O . ALA A 1 78 ? -7.060 5.875 8.737 1.00 96.62 78 ALA A O 1
ATOM 607 N N . GLN A 1 79 ? -7.987 6.017 10.785 1.00 98.00 79 GLN A N 1
ATOM 608 C CA . GLN A 1 79 ? -7.106 7.091 11.248 1.00 98.00 79 GLN A CA 1
ATOM 609 C C . GLN A 1 79 ? -5.650 6.623 11.314 1.00 98.00 79 GLN A C 1
ATOM 611 O O . GLN A 1 79 ? -4.756 7.313 10.843 1.00 98.00 79 GLN A O 1
ATOM 616 N N . ALA A 1 80 ? -5.407 5.415 11.833 1.00 98.25 80 ALA A N 1
ATOM 617 C CA . ALA A 1 80 ? -4.053 4.867 11.894 1.00 98.25 80 ALA A CA 1
ATOM 618 C C . ALA A 1 80 ? -3.468 4.636 10.490 1.00 98.25 80 ALA A C 1
ATOM 620 O O . ALA A 1 80 ? -2.283 4.874 10.273 1.00 98.25 80 ALA A O 1
ATOM 621 N N . VAL A 1 81 ? -4.295 4.215 9.524 1.00 98.38 81 VAL A N 1
ATOM 622 C CA . VAL A 1 81 ? -3.892 4.102 8.112 1.00 98.38 81 VAL A CA 1
ATOM 623 C C . VAL A 1 81 ? -3.452 5.457 7.558 1.00 98.38 81 VAL A C 1
ATOM 625 O O . VAL A 1 81 ? -2.408 5.540 6.911 1.00 98.38 81 VAL A O 1
ATOM 628 N N . GLU A 1 82 ? -4.219 6.517 7.818 1.00 98.25 82 GLU A N 1
ATOM 629 C CA . GLU A 1 82 ? -3.877 7.875 7.388 1.00 98.25 82 GLU A CA 1
ATOM 630 C C . GLU A 1 82 ? -2.587 8.379 8.050 1.00 98.25 82 GLU A C 1
ATOM 632 O O . GLU A 1 82 ? -1.691 8.871 7.361 1.00 98.25 82 GLU A O 1
ATOM 637 N N . ASP A 1 83 ? -2.441 8.185 9.359 1.00 98.50 83 ASP A N 1
ATOM 638 C CA . ASP A 1 83 ? -1.250 8.602 10.100 1.00 98.50 83 ASP A CA 1
ATOM 639 C C . ASP A 1 83 ? 0.015 7.911 9.563 1.00 98.50 83 ASP A C 1
ATOM 641 O O . ASP A 1 83 ? 1.046 8.565 9.365 1.00 98.50 83 ASP A O 1
ATOM 645 N N . ILE A 1 84 ? -0.072 6.607 9.269 1.00 98.38 84 ILE A N 1
ATOM 646 C CA . ILE A 1 84 ? 1.005 5.826 8.643 1.00 98.38 84 ILE A CA 1
ATOM 647 C C . ILE A 1 84 ? 1.303 6.350 7.239 1.00 98.38 84 ILE A C 1
ATOM 649 O O . ILE A 1 84 ? 2.469 6.561 6.901 1.00 98.38 84 ILE A O 1
ATOM 653 N N . HIS A 1 85 ? 0.273 6.600 6.427 1.00 98.06 85 HIS A N 1
ATOM 654 C CA . HIS A 1 85 ? 0.440 7.129 5.076 1.00 98.06 85 HIS A CA 1
ATOM 655 C C . HIS A 1 85 ? 1.209 8.456 5.083 1.00 98.06 85 HIS A C 1
ATOM 657 O O . HIS A 1 85 ? 2.214 8.605 4.381 1.00 98.06 85 HIS A O 1
ATOM 663 N N . LEU A 1 86 ? 0.795 9.391 5.940 1.00 98.25 86 LEU A N 1
ATOM 664 C CA . LEU A 1 86 ? 1.455 10.683 6.101 1.00 98.25 86 LEU A CA 1
ATOM 665 C C . LEU A 1 86 ? 2.874 10.535 6.668 1.00 98.25 86 LEU A C 1
ATOM 667 O O . LEU A 1 86 ? 3.772 11.277 6.271 1.00 98.25 86 LEU A O 1
ATOM 671 N N . ALA A 1 87 ? 3.105 9.593 7.587 1.00 98.56 87 ALA A N 1
ATOM 672 C CA . ALA A 1 87 ? 4.434 9.328 8.136 1.00 98.56 87 ALA A CA 1
ATOM 673 C C . ALA A 1 87 ? 5.407 8.790 7.078 1.00 98.56 87 ALA A C 1
ATOM 675 O O . ALA A 1 87 ? 6.525 9.300 6.971 1.00 98.56 87 ALA A O 1
ATOM 676 N N . CYS A 1 88 ? 4.978 7.820 6.265 1.00 98.12 88 CYS A N 1
ATOM 677 C CA . CYS A 1 88 ? 5.759 7.335 5.128 1.00 98.12 88 CYS A CA 1
ATOM 678 C C . CYS A 1 88 ? 6.025 8.461 4.120 1.00 98.12 88 CYS A C 1
ATOM 680 O O . CYS A 1 88 ? 7.150 8.581 3.640 1.00 98.12 88 CYS A O 1
ATOM 682 N N . GLY A 1 89 ? 5.030 9.317 3.855 1.00 97.06 89 GLY A N 1
ATOM 683 C CA . GLY A 1 89 ? 5.176 10.500 3.004 1.00 97.06 89 GLY A CA 1
ATOM 684 C C . GLY A 1 89 ? 6.274 11.428 3.512 1.00 97.06 89 GLY A C 1
ATOM 685 O O . GLY A 1 89 ? 7.274 11.618 2.839 1.00 97.06 89 GLY A O 1
ATOM 686 N N . ARG A 1 90 ? 6.188 11.896 4.761 1.00 97.38 90 ARG A N 1
ATOM 687 C CA . ARG A 1 90 ? 7.207 12.788 5.351 1.00 97.38 90 ARG A CA 1
ATOM 688 C C . ARG A 1 90 ? 8.625 12.209 5.351 1.00 97.38 90 ARG A C 1
ATOM 690 O O . ARG A 1 90 ? 9.587 12.969 5.318 1.00 97.38 90 ARG A O 1
ATOM 697 N N . LYS A 1 91 ? 8.769 10.883 5.442 1.00 95.94 91 LYS A N 1
ATOM 698 C CA . LYS A 1 91 ? 10.079 10.216 5.455 1.00 95.94 91 LYS A CA 1
ATOM 699 C C . LYS A 1 91 ? 10.708 10.121 4.060 1.00 95.94 91 LYS A C 1
ATOM 701 O O . LYS A 1 91 ? 11.932 10.044 3.966 1.00 95.94 91 LYS A O 1
ATOM 706 N N . TYR A 1 92 ? 9.891 10.106 3.004 1.00 94.62 92 TYR A N 1
ATOM 707 C CA . TYR A 1 92 ? 10.328 9.766 1.648 1.00 94.62 92 TYR A CA 1
ATOM 708 C C . TYR A 1 92 ? 9.840 10.717 0.535 1.00 94.62 92 TYR A C 1
ATOM 710 O O . TYR A 1 92 ? 10.145 10.447 -0.626 1.00 94.62 92 TYR A O 1
ATOM 718 N N . ASP A 1 93 ? 9.148 11.816 0.855 1.00 67.62 93 ASP A N 1
ATOM 719 C CA . ASP A 1 93 ? 8.891 12.954 -0.052 1.00 67.62 93 ASP A CA 1
ATOM 720 C C . ASP A 1 93 ? 10.207 13.623 -0.493 1.00 67.62 93 ASP A C 1
ATOM 722 O O . ASP A 1 93 ? 11.126 13.815 0.341 1.00 67.62 93 ASP A O 1
#

pLDDT: mean 85.48, std 17.23, range [47.97, 98.56]

Sequence (93 aa):
MLAMLVIVSLIFLSPICAADEAYDDCLLVHLKGAKQDYAAHLIRQACNGLYNRSGVLLEKRRLFFNCLLEHLVGVESAQAVEDIHLACGRKYD

Secondary structure (DSSP, 8-state):
-HHHHHHGGGS---HHHHHHHHHHHHHHHHHTT--SHHHHHHHHHHHHHHHS--S---HHHHHHHHHHHHHSTT---HHHHHHHHHHHHHHH-

Foldseek 3Di:
DVVVVVVVVPPPPDPPVVLVVQLVVQLVVQVVQAQDVLLSVLSNVLSCLQRVDPDDRDPLSVQLSVQSSVPSGNDNDPVVNVVSNVVSVVVRD

Radius of gyration: 18.22 Å; chains: 1; bounding box: 35×38×52 Å